Protein AF-A0A1G7QD08-F1 (afdb_monomer_lite)

Secondary structure (DSSP, 8-state):
-HHHHHHHHHHHHHTTS-S-HHHHHHHHHHHHS---SS----

Foldseek 3Di:
DVPLVVVLVVVCVVVVHDPDPVVSVVVSCVPPVPPDPDDPPD

InterPro domains:
  IPR002560 Transposase IS204/IS1001/IS1096/IS1165, DDE domain [PF01610] (1-28)

Structure (mmCIF, N/CA/C/O backbone):
data_AF-A0A1G7QD08-F1
#
_entry.id   AF-A0A1G7QD08-F1
#
loop_
_atom_site.group_PDB
_atom_site.id
_atom_site.type_symbol
_atom_site.label_atom_id
_atom_site.label_alt_id
_atom_site.label_comp_id
_atom_site.label_asym_id
_atom_site.label_entity_id
_atom_site.label_seq_id
_atom_site.pdbx_PDB_ins_code
_atom_site.Cartn_x
_atom_site.Cartn_y
_atom_site.Cartn_z
_atom_site.occupancy
_atom_site.B_iso_or_equiv
_atom_site.auth_seq_id
_atom_site.auth_comp_id
_atom_site.auth_asym_id
_atom_site.auth_atom_id
_atom_site.pdbx_PDB_model_num
ATOM 1 N N . ALA A 1 1 ? -1.957 -20.577 -5.001 1.00 53.81 1 ALA A N 1
ATOM 2 C CA . ALA A 1 1 ? -1.224 -19.437 -4.399 1.00 53.81 1 ALA A CA 1
ATOM 3 C C . ALA A 1 1 ? -0.934 -18.284 -5.385 1.00 53.81 1 ALA A C 1
ATOM 5 O O . ALA A 1 1 ? -0.515 -17.221 -4.948 1.00 53.81 1 ALA A O 1
ATOM 6 N N . GLU A 1 2 ? -1.183 -18.431 -6.693 1.00 62.31 2 GLU A N 1
ATOM 7 C CA . GLU A 1 2 ? -0.731 -17.470 -7.722 1.00 62.31 2 GLU A CA 1
ATOM 8 C C . GLU A 1 2 ? -1.583 -16.192 -7.835 1.00 62.31 2 GLU A C 1
ATOM 10 O O . GLU A 1 2 ? -1.055 -15.114 -8.099 1.00 62.31 2 GLU A O 1
ATOM 15 N N . GLY A 1 3 ? -2.892 -16.270 -7.569 1.00 77.88 3 GLY A N 1
ATOM 16 C CA . GLY A 1 3 ? -3.799 -15.128 -7.753 1.00 77.88 3 GLY A CA 1
ATOM 17 C C . GLY A 1 3 ? -3.493 -13.922 -6.855 1.00 77.88 3 GLY A C 1
ATOM 18 O O . GLY A 1 3 ? -3.683 -12.779 -7.268 1.00 77.88 3 GLY A O 1
ATOM 19 N N . LEU A 1 4 ? -2.979 -14.160 -5.645 1.00 81.81 4 LEU A N 1
ATOM 20 C CA . LEU A 1 4 ? -2.627 -13.096 -4.702 1.00 81.81 4 LEU A CA 1
ATOM 21 C C . LEU A 1 4 ? -1.362 -12.352 -5.144 1.00 81.81 4 LEU A C 1
ATOM 23 O O . LEU A 1 4 ? -1.358 -11.124 -5.200 1.00 81.81 4 LEU A O 1
ATOM 27 N N . ASN A 1 5 ? -0.318 -13.086 -5.534 1.00 83.44 5 ASN A N 1
ATOM 28 C CA . ASN A 1 5 ? 0.922 -12.487 -6.030 1.00 83.44 5 ASN A CA 1
ATOM 29 C C . ASN A 1 5 ? 0.688 -11.674 -7.308 1.00 83.44 5 ASN A C 1
ATOM 31 O O . ASN A 1 5 ? 1.220 -10.568 -7.432 1.00 83.44 5 ASN A O 1
ATOM 35 N N . SER A 1 6 ? -0.167 -12.159 -8.212 1.00 86.88 6 SER A N 1
ATOM 36 C CA . SER A 1 6 ? -0.555 -11.413 -9.414 1.00 86.88 6 SER A CA 1
ATOM 37 C C . SER A 1 6 ? -1.304 -10.118 -9.081 1.00 86.88 6 SER A C 1
ATOM 39 O O . SER A 1 6 ? -1.018 -9.079 -9.678 1.00 86.88 6 SER A O 1
ATOM 41 N N . LYS A 1 7 ? -2.201 -10.127 -8.081 1.00 84.31 7 LYS A N 1
ATOM 42 C CA . LYS A 1 7 ? -2.856 -8.902 -7.587 1.00 84.31 7 LYS A CA 1
ATOM 43 C C . LYS A 1 7 ? -1.843 -7.923 -6.993 1.00 84.31 7 LYS A C 1
ATOM 45 O O . LYS A 1 7 ? -1.853 -6.752 -7.360 1.00 84.31 7 LYS A O 1
ATOM 50 N N . ILE A 1 8 ? -0.928 -8.392 -6.148 1.00 85.31 8 ILE A N 1
ATOM 51 C CA . ILE A 1 8 ? 0.109 -7.550 -5.53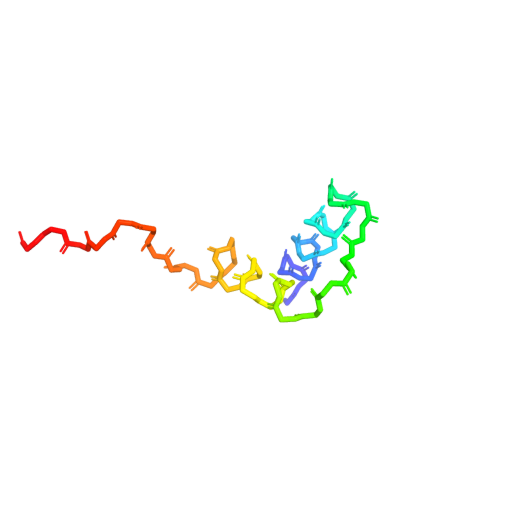2 1.00 85.31 8 ILE A CA 1
ATOM 52 C C . ILE A 1 8 ? 0.999 -6.899 -6.606 1.00 85.31 8 ILE A C 1
ATOM 54 O O . ILE A 1 8 ? 1.259 -5.694 -6.550 1.00 85.31 8 ILE A O 1
ATOM 58 N N . MET A 1 9 ? 1.418 -7.657 -7.626 1.00 87.75 9 MET A N 1
ATOM 59 C CA . MET A 1 9 ? 2.169 -7.109 -8.763 1.00 87.75 9 MET A CA 1
ATOM 60 C C . MET A 1 9 ? 1.355 -6.096 -9.575 1.00 87.75 9 MET A C 1
ATOM 62 O O . MET A 1 9 ? 1.906 -5.082 -10.002 1.00 87.75 9 MET A O 1
ATOM 66 N N . ALA A 1 10 ? 0.056 -6.325 -9.768 1.00 86.38 10 ALA A N 1
ATOM 67 C CA . ALA A 1 10 ? -0.812 -5.388 -10.476 1.00 86.38 10 ALA A CA 1
ATOM 68 C C . ALA A 1 10 ? -0.954 -4.053 -9.728 1.00 86.38 10 ALA A C 1
ATOM 70 O O . ALA A 1 10 ? -0.846 -2.996 -10.352 1.00 86.38 10 ALA A O 1
ATOM 71 N N . ILE A 1 11 ? -1.121 -4.084 -8.400 1.00 82.50 11 ILE A N 1
ATOM 72 C CA . ILE A 1 11 ? -1.155 -2.868 -7.570 1.00 82.50 11 ILE A CA 1
ATOM 73 C C . ILE A 1 11 ? 0.201 -2.151 -7.679 1.00 82.50 11 ILE A C 1
ATOM 75 O O . ILE A 1 11 ? 0.234 -0.937 -7.890 1.00 82.50 11 ILE A O 1
ATOM 79 N N . LYS A 1 12 ? 1.319 -2.896 -7.651 1.00 84.88 12 LYS A N 1
ATOM 80 C CA . LYS A 1 12 ? 2.670 -2.330 -7.811 1.00 84.88 12 LYS A CA 1
ATOM 81 C C . LYS A 1 12 ? 2.850 -1.619 -9.139 1.00 84.88 12 LYS A C 1
ATOM 83 O O . LYS A 1 12 ? 3.411 -0.526 -9.185 1.00 84.88 12 LYS A O 1
ATOM 88 N N . ARG A 1 13 ? 2.376 -2.242 -10.216 1.00 86.69 13 ARG A N 1
ATOM 89 C CA . ARG A 1 13 ? 2.460 -1.694 -11.569 1.00 86.69 13 ARG A CA 1
ATOM 90 C C . ARG A 1 13 ? 1.581 -0.452 -11.720 1.00 86.69 13 ARG A C 1
ATOM 92 O O . ARG A 1 13 ? 2.051 0.529 -12.280 1.00 86.69 13 ARG A O 1
ATOM 99 N N . LYS A 1 14 ? 0.359 -0.463 -11.170 1.00 81.06 14 LYS A N 1
ATOM 100 C CA . LYS A 1 14 ? -0.555 0.697 -11.170 1.00 81.06 14 LYS A CA 1
ATOM 101 C C . LYS A 1 14 ? -0.007 1.896 -10.401 1.00 81.06 14 LYS A C 1
ATOM 103 O O . LYS A 1 14 ? -0.233 3.024 -10.815 1.00 81.06 14 LYS A O 1
ATOM 108 N N . ALA A 1 15 ? 0.702 1.660 -9.302 1.00 80.00 15 ALA A N 1
ATOM 109 C CA . ALA A 1 15 ? 1.305 2.722 -8.501 1.00 80.00 15 ALA A CA 1
ATOM 110 C C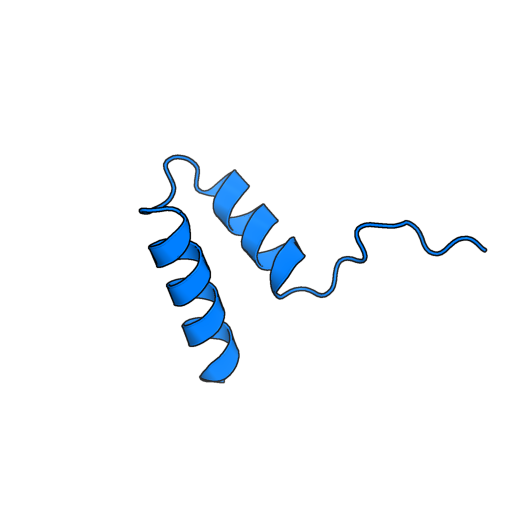 . ALA A 1 15 ? 2.647 3.236 -9.065 1.00 80.00 15 ALA A C 1
ATOM 112 O O . ALA A 1 15 ? 3.255 4.119 -8.466 1.00 80.00 15 ALA A O 1
ATOM 113 N N . CYS A 1 16 ? 3.131 2.685 -10.190 1.00 83.06 16 CYS A N 1
ATOM 114 C CA . CYS A 1 16 ? 4.480 2.929 -10.719 1.00 83.06 16 CYS A CA 1
ATOM 115 C C . CYS A 1 16 ? 5.590 2.643 -9.682 1.00 83.06 16 CYS A C 1
ATOM 117 O O . CYS A 1 16 ? 6.632 3.296 -9.659 1.00 83.06 16 CYS A O 1
ATOM 119 N N . GLY A 1 17 ? 5.369 1.639 -8.825 1.00 79.75 17 GLY A N 1
ATOM 120 C CA . GLY A 1 17 ? 6.228 1.301 -7.689 1.00 79.75 17 GLY A CA 1
A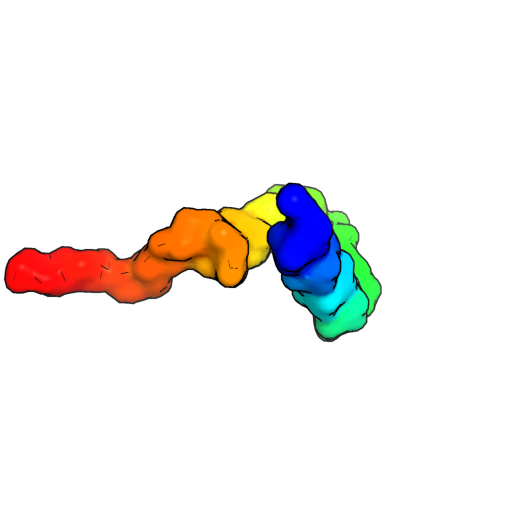TOM 121 C C . GLY A 1 17 ? 5.713 1.838 -6.350 1.00 79.75 17 GLY A C 1
ATOM 122 O O . GLY A 1 17 ? 4.612 2.364 -6.246 1.00 79.75 17 GLY A O 1
ATOM 123 N N . TYR A 1 18 ? 6.518 1.677 -5.295 1.00 75.88 18 TYR A N 1
ATOM 124 C CA . TYR A 1 18 ? 6.226 2.226 -3.968 1.00 75.88 18 TYR A CA 1
ATOM 125 C C . TYR A 1 18 ? 7.478 2.850 -3.390 1.00 75.88 18 TYR A C 1
ATOM 127 O O . TYR A 1 18 ? 8.481 2.168 -3.184 1.00 75.88 18 TYR A O 1
ATOM 135 N N . ARG A 1 19 ? 7.398 4.148 -3.098 1.00 75.94 19 ARG A N 1
ATOM 136 C CA . ARG A 1 19 ? 8.449 4.860 -2.366 1.00 75.94 19 ARG A CA 1
ATOM 137 C C . ARG A 1 19 ? 8.504 4.453 -0.895 1.00 75.94 19 ARG A C 1
ATOM 139 O O . ARG A 1 19 ? 9.582 4.445 -0.318 1.00 75.94 19 ARG A O 1
ATOM 146 N N . ASN A 1 20 ? 7.365 4.081 -0.305 1.00 82.88 20 ASN A N 1
ATOM 147 C CA . ASN A 1 20 ? 7.268 3.681 1.095 1.00 82.88 20 ASN A CA 1
ATOM 148 C C . ASN A 1 20 ? 6.742 2.237 1.216 1.00 82.88 2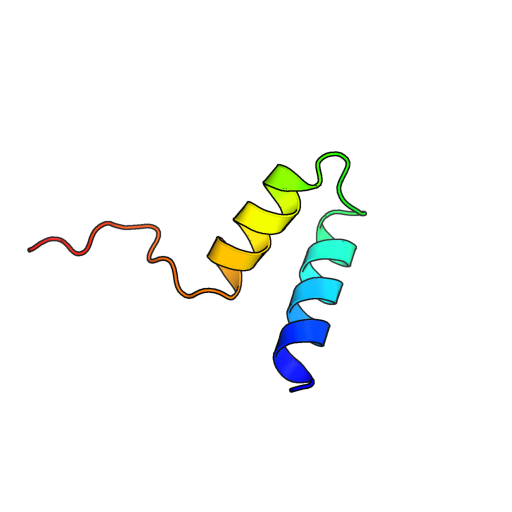0 ASN A C 1
ATOM 150 O O . ASN A 1 20 ? 5.635 1.922 0.772 1.00 82.88 20 ASN A O 1
ATOM 154 N N . ARG A 1 21 ? 7.553 1.356 1.817 1.00 84.31 21 ARG A N 1
ATOM 155 C CA . ARG A 1 21 ? 7.216 -0.061 2.037 1.00 84.31 21 ARG A CA 1
ATOM 156 C C . ARG A 1 21 ? 6.063 -0.253 3.022 1.00 84.31 21 ARG A C 1
ATOM 158 O O . ARG A 1 21 ? 5.320 -1.218 2.863 1.00 84.31 21 ARG A O 1
ATOM 165 N N . GLU A 1 22 ? 5.894 0.634 4.001 1.00 85.38 22 GLU A N 1
ATOM 166 C CA . GLU A 1 22 ? 4.769 0.575 4.940 1.00 85.38 22 GLU A CA 1
ATOM 167 C C . GLU A 1 22 ? 3.452 0.853 4.224 1.00 85.38 22 GLU A C 1
ATOM 169 O O . GLU A 1 22 ? 2.542 0.033 4.288 1.00 85.38 22 GLU A O 1
ATOM 174 N N . HIS A 1 23 ? 3.389 1.919 3.421 1.00 82.81 23 HIS A N 1
ATOM 175 C CA . HIS A 1 23 ? 2.214 2.185 2.585 1.00 82.81 23 HIS A CA 1
ATOM 176 C C . HIS A 1 23 ? 1.908 1.042 1.618 1.00 82.81 23 HIS A C 1
ATOM 178 O O . HIS A 1 23 ? 0.740 0.734 1.385 1.00 82.81 23 HIS A O 1
ATOM 184 N N . PHE A 1 24 ? 2.934 0.378 1.079 1.00 85.62 24 PHE A N 1
ATOM 185 C CA . PHE A 1 24 ? 2.706 -0.786 0.233 1.00 85.62 24 PHE A CA 1
ATOM 186 C C . PHE A 1 24 ? 2.069 -1.944 1.005 1.00 85.62 24 PHE A C 1
ATOM 188 O O . PHE A 1 24 ? 1.092 -2.519 0.531 1.00 85.62 24 PHE A O 1
ATOM 195 N N . LYS A 1 25 ? 2.573 -2.260 2.205 1.00 85.19 25 LYS A N 1
ATOM 196 C CA . LYS A 1 25 ? 1.958 -3.276 3.071 1.00 85.19 25 LYS A CA 1
ATOM 197 C C . LYS A 1 25 ? 0.509 -2.920 3.388 1.00 85.19 25 LYS A C 1
ATOM 199 O O . LYS A 1 25 ? -0.357 -3.766 3.188 1.00 85.19 25 LYS A O 1
ATOM 204 N N . THR A 1 26 ? 0.232 -1.681 3.794 1.00 84.25 26 THR A N 1
ATOM 205 C CA . THR A 1 26 ? -1.134 -1.213 4.077 1.00 84.25 26 THR A CA 1
ATOM 206 C C . THR A 1 26 ? -2.051 -1.385 2.870 1.00 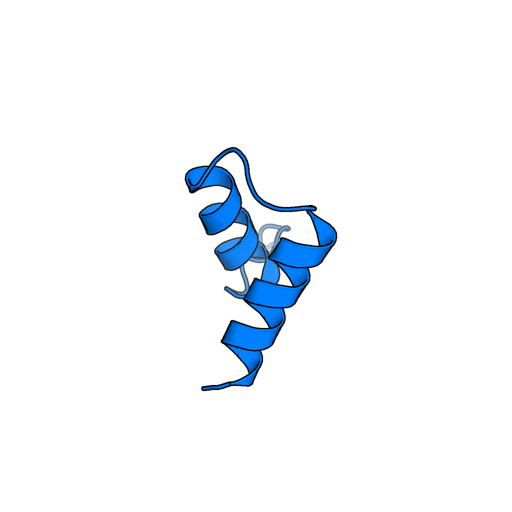84.25 26 THR A C 1
ATOM 208 O O . THR A 1 26 ? -3.144 -1.922 3.009 1.00 84.25 26 THR A O 1
ATOM 211 N N . ALA A 1 27 ? -1.595 -1.021 1.669 1.00 83.00 27 ALA A N 1
ATOM 212 C CA . ALA A 1 27 ? -2.366 -1.212 0.443 1.00 83.00 27 ALA A CA 1
ATOM 213 C C . ALA A 1 27 ? -2.627 -2.698 0.144 1.00 83.00 27 ALA A C 1
ATOM 215 O O . ALA A 1 27 ? -3.733 -3.055 -0.252 1.00 83.00 27 ALA A O 1
ATOM 216 N N . ILE A 1 28 ? -1.651 -3.586 0.355 1.00 84.44 28 ILE A N 1
ATOM 217 C CA . ILE A 1 28 ? -1.865 -5.032 0.193 1.00 84.44 28 ILE A CA 1
ATOM 218 C C . ILE A 1 28 ? -2.908 -5.534 1.197 1.00 84.44 28 ILE A C 1
ATOM 220 O O . ILE A 1 28 ? -3.837 -6.228 0.794 1.00 84.44 28 ILE A O 1
ATOM 224 N N . TYR A 1 29 ? -2.801 -5.170 2.476 1.00 82.25 29 TYR A N 1
ATOM 225 C CA . TYR A 1 29 ? -3.791 -5.559 3.487 1.00 82.25 29 TYR A CA 1
ATOM 226 C C . TYR A 1 29 ? -5.185 -5.012 3.169 1.00 82.25 29 TYR A C 1
ATOM 228 O O . TYR A 1 29 ? -6.173 -5.722 3.332 1.00 82.25 29 TYR A O 1
ATOM 236 N N . PHE A 1 30 ? -5.268 -3.799 2.633 1.00 77.75 30 PHE A N 1
ATOM 237 C CA . PHE A 1 30 ? -6.524 -3.190 2.222 1.00 77.75 30 PHE A CA 1
ATOM 238 C C . PHE A 1 30 ? -7.156 -3.900 1.012 1.00 77.75 30 PHE A C 1
ATOM 240 O O . PHE A 1 30 ? -8.280 -4.388 1.079 1.00 77.75 30 PHE A O 1
ATOM 247 N N . PHE A 1 31 ? -6.419 -4.020 -0.095 1.00 77.81 31 PHE A N 1
ATOM 248 C CA . PHE A 1 31 ? -6.947 -4.553 -1.357 1.00 77.81 31 PHE A CA 1
ATOM 249 C C . PHE A 1 31 ? -7.015 -6.082 -1.412 1.00 77.81 31 PHE A C 1
ATOM 251 O O . PHE A 1 31 ? -7.783 -6.636 -2.199 1.00 77.81 31 PHE A O 1
ATOM 258 N N . CYS A 1 32 ? -6.184 -6.775 -0.634 1.00 80.75 32 CYS A N 1
ATOM 259 C CA . CYS A 1 32 ? -6.078 -8.233 -0.664 1.00 80.75 32 CYS A CA 1
ATOM 260 C C . CYS A 1 32 ? -6.406 -8.913 0.671 1.00 80.75 32 CYS A C 1
ATOM 262 O O . CYS A 1 32 ? -6.691 -10.106 0.663 1.00 80.75 32 CYS A O 1
ATOM 264 N N . GLY A 1 33 ? -6.347 -8.193 1.794 1.00 72.62 33 GLY A N 1
ATOM 265 C CA . GLY A 1 33 ? -6.588 -8.735 3.135 1.00 72.62 33 GLY A CA 1
ATOM 266 C C . GLY A 1 33 ? -8.039 -8.647 3.614 1.00 72.62 33 GLY A C 1
ATOM 267 O O . GLY A 1 33 ? -8.330 -9.136 4.698 1.00 72.62 33 GLY A O 1
ATOM 268 N N . GLY A 1 34 ? -8.953 -8.060 2.832 1.00 65.88 34 GLY A N 1
ATOM 269 C CA . GLY A 1 34 ? -10.379 -8.007 3.182 1.00 65.88 34 GLY A CA 1
ATOM 270 C C . GLY A 1 34 ? -10.707 -7.053 4.333 1.00 65.88 34 GLY A C 1
ATOM 271 O O . GLY A 1 34 ? -11.744 -7.217 4.972 1.00 65.88 34 GLY A O 1
ATOM 272 N N . LEU A 1 35 ? -9.846 -6.063 4.606 1.00 61.19 35 LEU A N 1
ATOM 273 C CA . LEU A 1 35 ? -10.162 -5.007 5.563 1.00 61.19 35 LEU A CA 1
ATOM 274 C C . LEU A 1 35 ? -11.313 -4.172 4.991 1.00 61.19 35 LEU A C 1
ATOM 276 O O . LEU A 1 35 ? -11.141 -3.433 4.022 1.00 61.19 35 LEU A O 1
ATOM 280 N N . ASN A 1 36 ? -12.502 -4.339 5.559 1.00 59.94 36 ASN A N 1
ATOM 281 C CA . ASN A 1 36 ? -13.667 -3.562 5.172 1.00 59.94 36 ASN A CA 1
ATOM 282 C C . ASN A 1 36 ? -13.382 -2.089 5.516 1.00 59.94 36 ASN A C 1
ATOM 284 O O . ASN A 1 36 ? -13.149 -1.761 6.677 1.00 59.94 36 ASN A O 1
ATOM 288 N N . LEU A 1 37 ? -13.313 -1.217 4.500 1.00 60.28 37 LEU A N 1
ATOM 289 C CA . LEU A 1 37 ? -13.015 0.217 4.672 1.00 60.28 37 LEU A CA 1
ATOM 290 C C . LEU A 1 37 ? -14.056 0.905 5.566 1.00 60.28 37 LEU A C 1
ATOM 292 O O . LEU A 1 37 ? -13.769 1.917 6.199 1.00 60.28 37 LEU A O 1
ATOM 296 N N . TYR A 1 38 ? -15.260 0.342 5.604 1.00 61.16 38 TYR A N 1
ATOM 297 C CA . TYR A 1 38 ? -16.331 0.773 6.475 1.00 61.16 38 TYR A CA 1
ATOM 298 C C . TYR A 1 38 ? -16.344 -0.127 7.710 1.00 61.16 38 TYR A C 1
ATOM 300 O O . TYR A 1 38 ? -16.345 -1.354 7.549 1.00 61.16 38 TYR A O 1
ATOM 308 N N . PRO A 1 39 ? -16.361 0.435 8.937 1.00 63.12 39 PRO A N 1
ATOM 309 C CA . PRO A 1 39 ? -16.705 -0.371 10.097 1.00 63.12 39 PRO A CA 1
ATOM 310 C C . PRO A 1 39 ? -18.047 -1.032 9.788 1.00 63.12 39 PRO A C 1
ATOM 312 O O . PRO A 1 39 ? -18.930 -0.379 9.229 1.00 63.12 39 PRO A O 1
ATOM 315 N N . ALA A 1 40 ? -18.186 -2.324 10.089 1.00 65.50 40 ALA A N 1
ATOM 316 C CA . ALA A 1 40 ? -19.501 -2.942 10.077 1.00 65.50 40 ALA A CA 1
ATOM 317 C C . ALA A 1 40 ? -20.374 -2.091 11.007 1.00 65.50 40 ALA A C 1
ATOM 319 O O . ALA A 1 40 ? -20.146 -2.072 12.216 1.00 65.50 40 ALA A O 1
ATOM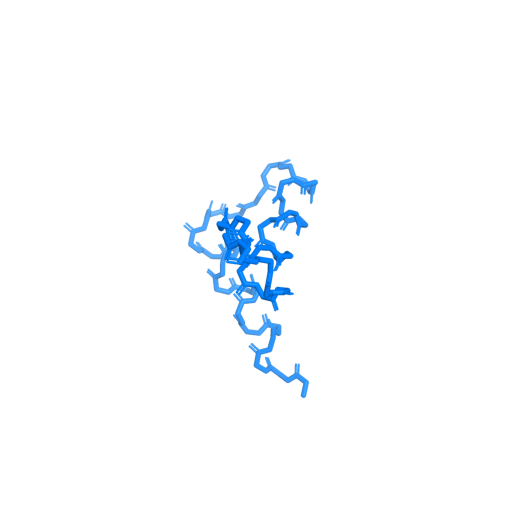 320 N N . SER A 1 41 ? -21.271 -1.284 10.435 1.00 58.25 41 SER A N 1
ATOM 321 C CA . SER A 1 41 ? -22.331 -0.677 11.219 1.00 58.25 41 SER A CA 1
ATOM 322 C C . SER A 1 41 ? -23.121 -1.841 11.799 1.00 58.25 41 SER A C 1
ATOM 324 O O . SER A 1 41 ? -23.531 -2.729 11.053 1.00 58.25 41 SER A O 1
ATOM 326 N N . SER A 1 42 ? -23.169 -1.832 13.128 1.00 54.47 42 SER A N 1
ATOM 327 C CA . SER A 1 42 ? -23.763 -2.789 14.056 1.00 54.47 42 SER A CA 1
ATOM 328 C C . SER A 1 42 ? -25.002 -3.516 13.548 1.00 54.47 42 SER A C 1
ATOM 330 O O . SER A 1 42 ? -25.879 -2.841 12.964 1.00 54.47 42 SER A O 1
#

Organism: NCBI:txid571438

pLDDT: mean 76.63, std 10.25, range [53.81, 87.75]

Sequence (42 aa):
AEGLNSKIMAIKRKACGYRNREHFKTAIYFFCGGLNLYPASS

Radius of gyration: 11.91 Å; chains: 1; bounding box: 32×24×26 Å